Protein AF-A0A8J9YRV4-F1 (afdb_monomer_lite)

InterPro domains:
  IPR000719 Protein kinase domain [PF00069] (3-78)
  IPR000719 Protein kinase domain [PS50011] (1-116)
  IPR011009 Protein kinase-like domain superfamily [SSF56112] (3-100)

Radius of gyration: 15.42 Å; chains: 1; bounding box: 38×28×43 Å

Sequence (116 aa):
MTDNVLLRRGSDQRLTAKLIDFGCASWTENPIGFNCGEGASNHIAPEVRKGKVVTTATDVYSMGRLLEDVCRVYKPVSRGLSSIIRTATKAKPNNRQSLAIMIQGLKADLTSEVRT

Structure (mmCIF, N/CA/C/O backbone):
data_AF-A0A8J9YRV4-F1
#
_entry.id   AF-A0A8J9YRV4-F1
#
loop_
_atom_site.group_PDB
_atom_site.id
_atom_site.type_symbol
_atom_site.label_atom_id
_atom_site.label_alt_id
_atom_site.label_comp_id
_atom_site.label_asym_id
_atom_site.label_entity_id
_atom_site.label_seq_id
_atom_site.pdbx_PDB_ins_code
_atom_site.Cartn_x
_atom_site.Cartn_y
_atom_site.Cartn_z
_atom_site.occupancy
_atom_site.B_iso_or_equiv
_atom_site.auth_seq_id
_atom_site.auth_comp_id
_atom_site.auth_asym_id
_atom_site.auth_atom_id
_atom_site.pdbx_PDB_model_num
ATOM 1 N N . MET A 1 1 ? -5.492 -10.046 -4.259 1.00 61.00 1 MET A N 1
ATOM 2 C CA . MET A 1 1 ? -4.408 -9.461 -3.418 1.00 61.00 1 MET A CA 1
ATOM 3 C C . MET A 1 1 ? -4.865 -9.267 -1.981 1.00 61.00 1 MET A C 1
ATOM 5 O O . MET A 1 1 ? -4.034 -9.381 -1.092 1.00 61.00 1 MET A O 1
ATOM 9 N N . THR A 1 2 ? -6.162 -9.073 -1.720 1.00 63.12 2 THR A N 1
ATOM 10 C CA . THR A 1 2 ? -6.745 -9.349 -0.392 1.00 63.12 2 THR A CA 1
ATOM 11 C C . THR A 1 2 ? -6.363 -10.738 0.134 1.00 63.12 2 THR A C 1
ATOM 13 O O . THR A 1 2 ? -6.170 -10.908 1.330 1.00 63.12 2 THR A O 1
ATOM 16 N N . ASP A 1 3 ? -6.158 -11.696 -0.769 1.00 79.06 3 ASP A N 1
ATOM 17 C CA . ASP A 1 3 ? -5.793 -13.094 -0.488 1.00 79.06 3 ASP A CA 1
ATOM 18 C C . ASP A 1 3 ? -4.400 -13.253 0.143 1.00 79.06 3 ASP A C 1
ATOM 20 O O . ASP A 1 3 ? -4.130 -14.259 0.793 1.00 79.06 3 ASP A O 1
ATOM 24 N N . ASN A 1 4 ? -3.535 -12.238 0.013 1.00 88.88 4 ASN A N 1
ATOM 25 C CA . ASN A 1 4 ? -2.181 -12.255 0.571 1.00 88.88 4 ASN A CA 1
ATOM 26 C C . ASN A 1 4 ? -2.125 -11.623 1.973 1.00 88.88 4 ASN A C 1
ATOM 28 O O . ASN A 1 4 ? -1.046 -11.454 2.540 1.00 88.88 4 ASN A O 1
ATOM 32 N N . VAL A 1 5 ? -3.278 -11.274 2.556 1.00 91.25 5 VAL A N 1
ATOM 33 C CA . VAL A 1 5 ? -3.388 -10.791 3.934 1.00 91.25 5 VAL A CA 1
ATOM 34 C C . VAL A 1 5 ? -4.208 -11.786 4.745 1.00 91.25 5 VAL A C 1
ATOM 36 O O . VAL A 1 5 ? -5.427 -11.864 4.623 1.00 91.25 5 VAL A O 1
ATOM 39 N N . LEU A 1 6 ? -3.537 -12.531 5.620 1.00 92.06 6 LEU A N 1
ATOM 40 C CA . LEU A 1 6 ? -4.187 -13.480 6.515 1.00 92.06 6 L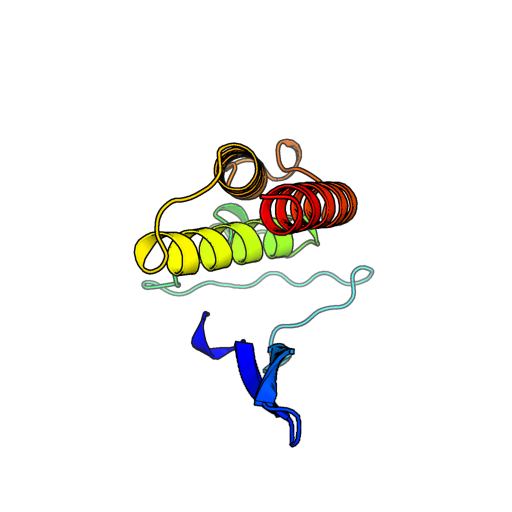EU A CA 1
ATOM 41 C C . LEU A 1 6 ? -4.584 -12.792 7.824 1.00 92.06 6 LEU A C 1
ATOM 43 O O . LEU A 1 6 ? -3.762 -12.137 8.469 1.00 92.06 6 LEU A O 1
ATOM 47 N N . LEU A 1 7 ? -5.826 -12.999 8.259 1.00 92.06 7 LEU A N 1
ATOM 48 C CA . LEU A 1 7 ? -6.285 -12.583 9.581 1.00 92.06 7 LEU A CA 1
ATOM 49 C C . LEU A 1 7 ? -6.142 -13.741 10.567 1.00 92.06 7 LEU A C 1
ATOM 51 O O . LEU A 1 7 ? -6.758 -14.794 10.412 1.00 92.06 7 LEU A O 1
ATOM 55 N N . ARG A 1 8 ? -5.349 -13.533 11.617 1.00 93.69 8 ARG A N 1
ATOM 56 C CA . ARG A 1 8 ? -5.267 -14.448 12.757 1.00 93.69 8 ARG A CA 1
ATOM 57 C C . ARG A 1 8 ? -6.078 -13.884 13.916 1.00 93.69 8 ARG A C 1
ATOM 59 O O . ARG A 1 8 ? -5.845 -12.749 14.322 1.00 93.69 8 ARG A O 1
ATOM 66 N N . ARG A 1 9 ? -6.964 -14.694 14.494 1.00 94.31 9 ARG A N 1
ATOM 67 C CA . ARG A 1 9 ? -7.658 -14.378 15.750 1.00 94.31 9 ARG A CA 1
ATOM 68 C C . ARG A 1 9 ? -6.817 -14.851 16.936 1.00 94.31 9 ARG A C 1
ATOM 70 O O . ARG A 1 9 ? -6.443 -16.023 16.996 1.00 94.31 9 ARG A O 1
ATOM 77 N N . GLY A 1 10 ? -6.468 -13.933 17.832 1.00 91.12 10 GLY A N 1
ATOM 78 C CA . GLY A 1 10 ? -5.796 -14.231 19.095 1.00 91.12 10 GLY A CA 1
ATOM 79 C C . GLY A 1 10 ? -6.741 -14.869 20.116 1.00 91.12 10 GLY A C 1
ATOM 80 O O . GLY A 1 10 ? -7.962 -14.848 19.951 1.00 91.12 10 GLY A O 1
ATOM 81 N N . SER A 1 11 ? -6.180 -15.423 21.193 1.00 90.69 11 SER A N 1
ATOM 82 C CA . SER A 1 11 ? -6.959 -15.936 22.333 1.00 90.69 11 SER A CA 1
ATOM 83 C C . SER A 1 11 ? -7.786 -14.834 23.007 1.00 90.69 11 SER A C 1
ATOM 85 O O . SER A 1 11 ? -8.902 -15.081 23.455 1.00 90.69 11 SER A O 1
ATOM 87 N N . ASP A 1 12 ? -7.274 -13.603 22.987 1.00 93.75 12 ASP A N 1
ATOM 88 C CA . ASP A 1 12 ? -7.926 -12.364 23.425 1.00 93.75 12 ASP A CA 1
ATOM 89 C C . ASP A 1 12 ? -8.970 -11.824 22.428 1.00 93.75 12 ASP A C 1
ATOM 91 O O . ASP A 1 12 ? -9.455 -10.706 22.582 1.00 93.75 12 ASP A O 1
ATOM 95 N N . GLN A 1 13 ? -9.310 -12.600 21.394 1.00 89.94 13 GLN A N 1
ATOM 96 C CA . GLN A 1 13 ? -10.245 -12.242 20.324 1.00 89.94 13 GLN A CA 1
ATOM 97 C C . GLN A 1 13 ? -9.777 -11.105 19.406 1.00 89.94 13 GLN A C 1
ATOM 99 O O . GLN A 1 13 ? -10.507 -10.747 18.480 1.00 89.94 13 GLN A O 1
ATOM 104 N N . ARG A 1 14 ? -8.563 -10.567 19.584 1.00 90.81 14 ARG A N 1
ATOM 105 C CA . ARG A 1 14 ? -8.036 -9.527 18.698 1.00 90.81 14 ARG A CA 1
ATOM 106 C C . ARG A 1 14 ? -7.613 -10.119 17.361 1.00 90.81 14 ARG A C 1
ATOM 108 O O . ARG A 1 14 ? -7.015 -11.195 17.290 1.00 90.81 14 ARG A O 1
ATOM 115 N N . LEU A 1 15 ? -7.912 -9.398 16.286 1.00 91.75 15 LEU A N 1
ATOM 116 C CA . LEU A 1 15 ? -7.470 -9.757 14.943 1.00 91.75 15 LEU A CA 1
ATOM 117 C C . LEU A 1 15 ? -6.088 -9.162 14.678 1.00 91.75 15 LEU A C 1
ATOM 119 O O . LEU A 1 15 ? -5.852 -7.979 14.904 1.00 91.75 15 LEU A O 1
ATOM 123 N N . THR A 1 16 ? -5.177 -9.988 14.177 1.00 92.88 16 THR A N 1
ATOM 124 C CA . THR A 1 16 ? -3.863 -9.564 13.686 1.00 92.88 16 THR A CA 1
ATOM 125 C C . THR A 1 16 ? -3.764 -9.886 12.204 1.00 92.88 16 THR A C 1
ATOM 127 O O . THR A 1 16 ? -3.881 -11.051 11.819 1.00 92.88 16 THR A O 1
ATOM 130 N N . ALA A 1 17 ? -3.526 -8.866 11.383 1.00 91.75 17 ALA A N 1
ATOM 131 C CA . ALA A 1 17 ? -3.243 -9.041 9.966 1.00 91.75 17 ALA A CA 1
ATOM 132 C C . ALA A 1 17 ? -1.775 -9.438 9.756 1.00 91.75 17 ALA A C 1
ATOM 134 O O . ALA A 1 17 ? -0.872 -8.853 10.358 1.00 91.75 17 ALA A O 1
ATOM 135 N N . LYS A 1 18 ? -1.534 -10.427 8.894 1.00 92.06 18 LYS A N 1
ATOM 136 C CA . LYS A 1 18 ? -0.198 -10.854 8.472 1.00 92.06 18 LYS A CA 1
ATOM 137 C C . LYS A 1 18 ? -0.116 -10.877 6.955 1.00 92.06 18 LYS A C 1
ATOM 139 O O . LYS A 1 18 ? -0.971 -11.476 6.310 1.00 92.06 18 LYS A O 1
ATOM 144 N N . LEU A 1 19 ? 0.929 -10.261 6.411 1.00 91.44 19 LEU A N 1
ATOM 145 C CA . LEU A 1 19 ? 1.268 -10.415 5.003 1.00 91.44 19 LEU A CA 1
ATOM 146 C C . LEU A 1 19 ? 1.870 -11.805 4.791 1.00 91.44 19 LEU A C 1
ATOM 148 O O . LEU A 1 19 ? 2.732 -12.241 5.558 1.00 91.44 19 LEU A O 1
ATOM 152 N N . ILE A 1 20 ? 1.389 -12.488 3.766 1.00 92.12 20 ILE A N 1
ATOM 153 C CA . ILE A 1 20 ? 1.878 -13.787 3.319 1.00 92.12 20 ILE A CA 1
ATOM 154 C C . ILE A 1 20 ? 2.239 -13.699 1.836 1.00 92.12 20 ILE A C 1
ATOM 156 O O . ILE A 1 20 ? 1.907 -12.716 1.177 1.00 92.12 20 ILE A O 1
ATOM 160 N N . ASP A 1 21 ? 2.906 -14.738 1.333 1.00 88.88 21 ASP A N 1
ATOM 161 C CA . ASP A 1 21 ? 3.308 -14.866 -0.071 1.00 88.88 21 ASP A CA 1
ATOM 162 C C . ASP A 1 21 ? 4.285 -13.771 -0.551 1.00 88.88 21 ASP A C 1
ATOM 164 O O . ASP A 1 21 ? 3.923 -12.745 -1.126 1.00 88.88 21 ASP A O 1
ATOM 168 N N . PHE A 1 22 ? 5.572 -14.035 -0.313 1.00 89.56 22 PHE A N 1
ATOM 169 C CA . PHE A 1 22 ? 6.695 -13.205 -0.754 1.00 89.56 22 PHE A CA 1
ATOM 170 C C . PHE A 1 22 ? 7.351 -13.746 -2.036 1.00 89.56 22 PHE A C 1
ATOM 172 O O . PHE A 1 22 ? 8.486 -13.382 -2.335 1.00 89.56 22 PHE A O 1
ATOM 179 N N . GLY A 1 23 ? 6.669 -14.605 -2.807 1.00 85.81 23 GLY A N 1
ATOM 180 C CA . GLY A 1 23 ? 7.241 -15.216 -4.017 1.00 85.81 23 GLY A CA 1
ATOM 181 C C . GLY A 1 23 ? 7.624 -14.206 -5.108 1.00 85.81 23 GLY A C 1
ATOM 182 O O . GLY A 1 23 ? 8.462 -14.497 -5.954 1.00 85.81 23 GLY A O 1
ATOM 183 N N . CYS A 1 24 ? 7.041 -13.005 -5.055 1.00 84.38 24 CYS A N 1
ATOM 184 C CA . CYS A 1 24 ? 7.338 -11.874 -5.937 1.00 84.38 24 CYS A CA 1
ATOM 185 C C . CYS A 1 24 ? 7.999 -10.693 -5.194 1.00 84.38 24 CYS A C 1
ATOM 187 O O . CYS A 1 24 ? 7.980 -9.567 -5.685 1.00 84.38 24 CYS A O 1
ATOM 189 N N . ALA A 1 25 ? 8.538 -10.898 -3.991 1.00 89.50 25 ALA A N 1
ATOM 190 C CA . ALA A 1 25 ? 9.251 -9.838 -3.285 1.00 89.50 25 ALA A CA 1
ATOM 191 C C . ALA A 1 25 ? 10.662 -9.649 -3.865 1.00 89.50 25 ALA A C 1
ATOM 193 O O . ALA A 1 25 ? 11.316 -10.612 -4.265 1.00 89.50 25 ALA A O 1
ATOM 194 N N . SER A 1 26 ? 11.156 -8.411 -3.871 1.00 90.31 26 SER A N 1
ATOM 195 C CA . SER A 1 26 ? 12.535 -8.098 -4.251 1.00 90.31 26 SER A CA 1
ATOM 196 C C . SER A 1 26 ? 13.179 -7.131 -3.274 1.00 90.31 26 SER A C 1
ATOM 198 O O . SER A 1 26 ? 12.506 -6.304 -2.659 1.00 90.31 26 SER A O 1
ATOM 200 N N . TRP A 1 27 ? 14.502 -7.203 -3.188 1.00 90.62 27 TRP A N 1
ATOM 201 C CA . TRP A 1 27 ? 15.312 -6.222 -2.478 1.00 90.62 27 TRP A CA 1
ATOM 202 C C . TRP A 1 27 ? 15.236 -4.859 -3.165 1.00 90.62 27 TRP A C 1
ATOM 204 O O . TRP A 1 27 ? 15.178 -4.772 -4.393 1.00 90.62 27 TRP A O 1
ATOM 214 N N . THR A 1 28 ? 15.258 -3.786 -2.380 1.00 87.44 28 THR A N 1
ATOM 215 C CA . THR A 1 28 ? 15.226 -2.411 -2.898 1.00 87.44 28 THR A CA 1
ATOM 216 C C . THR A 1 28 ? 16.471 -2.062 -3.707 1.00 87.44 28 THR A C 1
ATOM 218 O O . THR A 1 28 ? 16.401 -1.242 -4.618 1.00 87.44 28 THR A O 1
ATOM 221 N N . GLU A 1 29 ? 17.590 -2.716 -3.406 1.00 90.38 29 GLU A N 1
ATOM 222 C CA . GLU A 1 29 ? 18.881 -2.556 -4.073 1.00 90.38 29 GLU A CA 1
ATOM 223 C C . GLU A 1 29 ? 18.906 -3.241 -5.446 1.00 90.38 29 GLU A C 1
ATOM 225 O O . GLU A 1 29 ? 19.664 -2.832 -6.320 1.00 90.38 29 GLU A O 1
ATOM 230 N N . ASN A 1 30 ? 18.064 -4.263 -5.644 1.00 87.31 30 ASN A N 1
ATOM 231 C CA . ASN A 1 30 ? 17.982 -5.058 -6.870 1.00 87.31 30 ASN A CA 1
ATOM 232 C C . ASN A 1 30 ? 16.514 -5.219 -7.302 1.00 87.31 30 ASN A C 1
ATOM 234 O O . ASN A 1 30 ? 15.951 -6.315 -7.195 1.00 87.31 30 ASN A O 1
ATOM 238 N N . PRO A 1 31 ? 15.866 -4.131 -7.754 1.00 86.62 31 PRO A N 1
ATOM 239 C CA . PRO A 1 31 ? 14.458 -4.168 -8.103 1.00 86.62 31 PRO A CA 1
ATOM 240 C C . PRO A 1 31 ? 14.245 -4.989 -9.377 1.00 86.62 31 PRO A C 1
ATOM 242 O O . PRO A 1 31 ? 14.973 -4.848 -10.362 1.00 86.62 31 PRO A O 1
ATOM 245 N N . ILE A 1 32 ? 13.209 -5.822 -9.371 1.00 85.44 32 ILE A N 1
ATOM 246 C CA . ILE A 1 32 ? 12.845 -6.654 -10.522 1.00 85.44 32 ILE A CA 1
ATOM 247 C C . ILE A 1 32 ? 11.665 -6.054 -11.287 1.00 85.44 32 ILE A C 1
ATOM 249 O O . ILE A 1 32 ? 10.798 -5.374 -10.734 1.00 85.44 32 ILE A O 1
ATOM 253 N N . GLY A 1 33 ? 11.645 -6.271 -12.597 1.00 83.94 33 GLY A N 1
ATOM 254 C CA . GLY A 1 33 ? 10.469 -6.020 -13.421 1.00 83.94 33 GLY A CA 1
ATOM 255 C C . GLY A 1 33 ? 9.559 -7.239 -13.403 1.00 83.94 33 GLY A C 1
ATOM 256 O O . GLY A 1 33 ? 10.040 -8.369 -13.461 1.00 83.94 33 GLY A O 1
ATOM 257 N N . PHE A 1 34 ? 8.250 -7.013 -13.369 1.00 80.06 34 PHE A N 1
ATOM 258 C CA . PHE A 1 34 ? 7.271 -8.074 -13.579 1.00 80.06 34 PHE A CA 1
ATOM 259 C C . PHE A 1 34 ? 6.582 -7.881 -14.917 1.00 80.06 34 PHE A C 1
ATOM 261 O O . PHE A 1 34 ? 6.197 -6.767 -15.272 1.00 80.06 34 PHE A O 1
ATOM 268 N N . ASN A 1 35 ? 6.388 -8.983 -15.639 1.00 79.81 35 ASN A N 1
ATOM 269 C CA . ASN A 1 35 ? 5.490 -8.999 -16.778 1.00 79.81 35 ASN A CA 1
ATOM 270 C C . ASN A 1 35 ? 4.109 -9.439 -16.291 1.00 79.81 35 ASN A C 1
ATOM 272 O O . ASN A 1 35 ? 3.861 -10.617 -16.035 1.00 79.81 35 ASN A O 1
ATOM 276 N N . CYS A 1 36 ? 3.233 -8.465 -16.071 1.00 78.31 36 CYS A N 1
ATOM 277 C CA . CYS A 1 36 ? 1.869 -8.732 -15.649 1.00 78.31 36 CYS A CA 1
ATOM 278 C C . CYS A 1 36 ? 1.055 -9.205 -16.858 1.00 78.31 36 CYS A C 1
ATOM 280 O O . CYS A 1 36 ? 0.823 -8.422 -17.775 1.00 78.31 36 CYS A O 1
ATOM 282 N N . GLY A 1 37 ? 0.615 -10.466 -16.849 1.0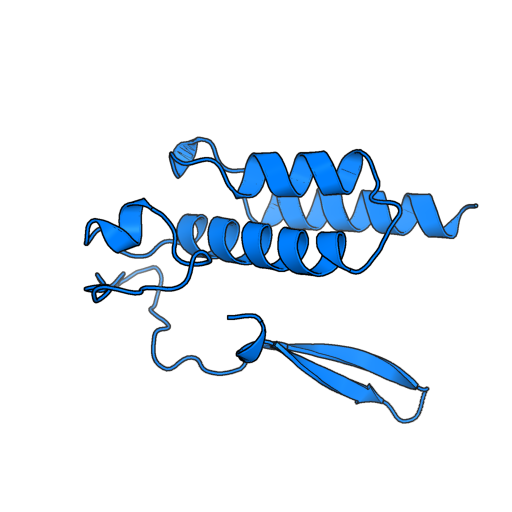0 72.44 37 GLY A N 1
ATOM 283 C CA . GLY A 1 37 ? -0.230 -11.020 -17.910 1.00 72.44 37 GLY A CA 1
ATOM 284 C C . GLY A 1 37 ? -1.579 -10.304 -18.061 1.00 72.44 37 GLY A C 1
ATOM 285 O O . GLY A 1 37 ? -2.017 -9.549 -17.183 1.00 72.44 37 GLY A O 1
ATOM 286 N N . GLU A 1 38 ? -2.259 -10.565 -19.178 1.00 66.25 38 GLU A N 1
ATOM 287 C CA . GLU A 1 38 ? -3.636 -10.115 -19.399 1.00 66.25 38 GLU A CA 1
ATOM 288 C C . GLU A 1 38 ? -4.542 -10.646 -18.271 1.00 66.25 38 GLU A C 1
ATOM 290 O O . GLU A 1 38 ? -4.527 -11.833 -17.954 1.00 66.25 38 GLU A O 1
ATOM 295 N N . GLY A 1 39 ? -5.281 -9.755 -17.597 1.00 68.88 39 GLY A N 1
ATOM 296 C CA . GLY A 1 39 ? -6.081 -10.094 -16.405 1.00 68.88 39 GLY A CA 1
ATOM 297 C C . GLY A 1 39 ? -5.424 -9.774 -15.054 1.00 68.88 39 GLY A C 1
ATOM 298 O O . GLY A 1 39 ? -5.996 -10.056 -14.002 1.00 68.88 39 GLY A O 1
ATOM 299 N N . ALA A 1 40 ? -4.251 -9.140 -15.055 1.00 76.69 40 ALA A N 1
ATOM 300 C CA . ALA A 1 40 ? -3.574 -8.661 -13.855 1.00 76.69 40 ALA A CA 1
ATOM 301 C C . ALA A 1 40 ? -4.481 -7.848 -12.905 1.00 76.69 40 ALA A C 1
ATOM 303 O O . ALA A 1 40 ? -5.037 -6.812 -13.285 1.00 76.69 40 ALA A O 1
ATOM 304 N N . SER A 1 41 ? -4.552 -8.287 -11.639 1.00 86.00 41 SER A N 1
ATOM 305 C CA . SER A 1 41 ? -5.353 -7.683 -10.560 1.00 86.00 41 SER A CA 1
ATOM 306 C C . SER A 1 41 ? -5.276 -6.158 -10.546 1.00 86.00 41 SER A C 1
ATOM 308 O O . SER A 1 41 ? -4.186 -5.599 -10.670 1.00 86.00 41 SER A O 1
ATOM 310 N N . ASN A 1 42 ? -6.404 -5.480 -10.299 1.00 90.12 42 ASN A N 1
ATOM 311 C CA . ASN A 1 42 ? -6.510 -4.019 -10.136 1.00 90.12 42 ASN A CA 1
ATOM 312 C C . ASN A 1 42 ? -5.620 -3.446 -9.004 1.00 90.12 42 ASN A C 1
ATOM 314 O O . ASN A 1 42 ? -5.423 -2.235 -8.945 1.00 90.12 42 ASN A O 1
ATOM 318 N N . HIS A 1 43 ? -5.055 -4.300 -8.148 1.00 92.69 43 HIS A N 1
ATOM 319 C CA . HIS A 1 43 ? -4.105 -3.931 -7.099 1.00 92.69 43 HIS A CA 1
ATOM 320 C C . HIS A 1 43 ? -2.700 -3.643 -7.622 1.00 92.69 43 HIS A C 1
ATOM 322 O O . HIS A 1 43 ? -1.951 -2.920 -6.980 1.00 92.69 43 HIS A O 1
ATOM 328 N N . ILE A 1 44 ? -2.346 -4.165 -8.796 1.00 92.12 44 ILE A N 1
ATOM 329 C CA . ILE A 1 44 ? -1.030 -3.932 -9.386 1.00 92.12 44 ILE A CA 1
ATOM 330 C C . ILE A 1 44 ? -0.914 -2.465 -9.811 1.00 92.12 44 ILE A C 1
ATOM 332 O O . ILE A 1 44 ? -1.818 -1.909 -10.446 1.00 92.12 44 ILE A O 1
ATOM 336 N N . ALA A 1 45 ? 0.204 -1.826 -9.474 1.00 94.00 45 ALA A N 1
ATOM 337 C CA . ALA A 1 45 ? 0.448 -0.443 -9.851 1.00 94.00 45 ALA A CA 1
ATOM 338 C C . ALA A 1 45 ? 0.510 -0.287 -11.387 1.00 94.00 45 ALA A C 1
ATOM 340 O O . ALA A 1 45 ? 1.040 -1.154 -12.089 1.00 94.00 45 ALA A O 1
ATOM 341 N N . PRO A 1 46 ? -0.036 0.803 -11.954 1.00 94.06 46 PRO A N 1
ATOM 342 C CA . PRO A 1 46 ? -0.151 0.968 -13.404 1.00 94.06 46 PRO A CA 1
ATOM 343 C C . PRO A 1 46 ? 1.197 0.967 -14.133 1.00 94.06 46 PRO A C 1
ATOM 345 O O . PRO A 1 46 ? 1.265 0.571 -15.290 1.00 94.06 46 PRO A O 1
ATOM 348 N N . GLU A 1 47 ? 2.271 1.405 -13.485 1.00 93.25 47 GLU A N 1
ATOM 349 C CA . GLU A 1 47 ? 3.626 1.349 -14.023 1.00 93.25 47 GLU A CA 1
ATOM 350 C C . GLU A 1 47 ? 4.194 -0.072 -14.082 1.00 93.25 47 GLU A C 1
ATOM 352 O O . GLU A 1 47 ? 4.895 -0.386 -15.040 1.00 93.25 47 GLU A O 1
ATOM 357 N N . VAL A 1 48 ? 3.840 -0.941 -13.133 1.00 92.12 48 VAL A N 1
ATOM 358 C CA . VAL A 1 48 ? 4.274 -2.347 -13.123 1.00 92.12 48 VAL A CA 1
ATOM 359 C C . VAL A 1 48 ? 3.582 -3.108 -14.250 1.00 92.12 48 VAL A C 1
ATOM 361 O O . VAL A 1 48 ? 4.236 -3.835 -14.985 1.00 92.12 48 VAL A O 1
ATOM 364 N N . ARG A 1 49 ? 2.293 -2.829 -14.511 1.00 90.00 49 ARG A N 1
ATOM 365 C CA . ARG A 1 49 ? 1.601 -3.356 -15.707 1.00 90.00 49 ARG A CA 1
ATOM 366 C C . ARG A 1 49 ? 2.253 -2.936 -17.027 1.00 90.00 49 ARG A C 1
ATOM 368 O O . ARG A 1 49 ? 2.058 -3.593 -18.037 1.00 90.00 49 ARG A O 1
ATOM 375 N N . LYS A 1 50 ? 3.006 -1.833 -17.030 1.00 89.25 50 LYS A N 1
ATOM 376 C CA . LYS A 1 50 ? 3.775 -1.357 -18.191 1.00 89.25 50 LYS A CA 1
ATOM 377 C C . LYS A 1 50 ? 5.195 -1.937 -18.229 1.00 89.25 50 LYS A C 1
ATOM 379 O O . LYS A 1 50 ? 6.038 -1.398 -18.940 1.00 89.25 50 LYS A O 1
ATOM 384 N N . GLY A 1 51 ? 5.477 -2.968 -17.433 1.00 87.38 51 GLY A N 1
ATOM 385 C CA . GLY A 1 51 ? 6.780 -3.623 -17.354 1.00 87.38 51 GLY A CA 1
ATOM 386 C C . GLY A 1 51 ? 7.853 -2.811 -16.628 1.00 87.38 51 GLY A C 1
ATOM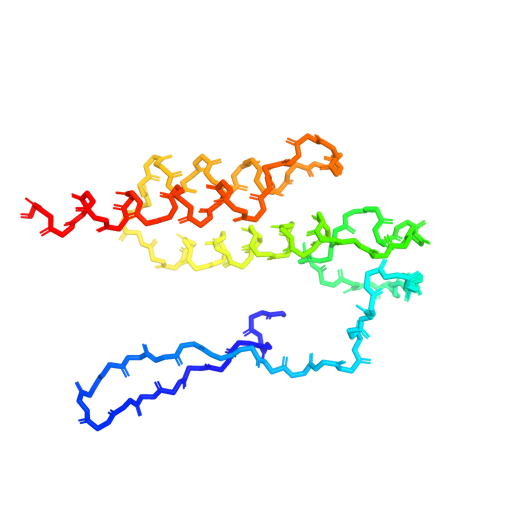 387 O O . GLY A 1 51 ? 9.033 -3.129 -16.749 1.00 87.38 51 GLY A O 1
ATOM 388 N N . LYS A 1 52 ? 7.491 -1.746 -15.892 1.00 89.31 52 LYS A N 1
ATOM 389 C CA . LYS A 1 52 ? 8.471 -1.022 -15.069 1.00 89.31 52 LYS A CA 1
ATOM 390 C C . LYS A 1 52 ? 8.809 -1.814 -13.809 1.00 89.31 52 LYS A C 1
ATOM 392 O O . LYS A 1 52 ? 8.001 -2.598 -13.316 1.00 89.31 52 LYS A O 1
ATOM 397 N N . VAL A 1 53 ? 10.002 -1.555 -13.284 1.00 90.75 53 VAL A N 1
ATOM 398 C CA . VAL A 1 53 ? 10.496 -2.178 -12.054 1.00 90.75 53 VAL A CA 1
ATOM 399 C C . VAL A 1 53 ? 9.621 -1.842 -10.848 1.00 90.75 53 VAL A C 1
ATOM 401 O O . VAL A 1 53 ? 9.063 -0.740 -10.757 1.00 90.75 53 VAL A O 1
ATOM 404 N N . VAL A 1 54 ? 9.512 -2.790 -9.916 1.00 92.12 54 VAL A N 1
ATOM 405 C CA . VAL A 1 54 ? 8.825 -2.552 -8.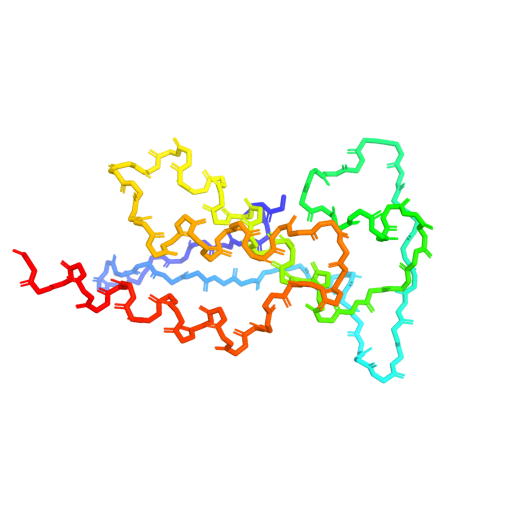644 1.00 92.12 54 VAL A CA 1
ATOM 406 C C . VAL A 1 54 ? 9.632 -1.635 -7.741 1.00 92.12 54 VAL A C 1
ATOM 408 O O . VAL A 1 54 ? 10.859 -1.591 -7.779 1.00 92.12 54 VAL A O 1
ATOM 411 N N . THR A 1 55 ? 8.915 -0.862 -6.935 1.00 93.62 55 THR A N 1
ATOM 412 C CA . THR A 1 55 ? 9.487 0.066 -5.955 1.00 93.62 55 THR A CA 1
ATOM 413 C C . THR A 1 55 ? 8.576 0.130 -4.737 1.00 93.62 55 THR A C 1
ATOM 415 O O . THR A 1 55 ? 7.406 -0.242 -4.815 1.00 93.62 55 THR A O 1
ATOM 418 N N . THR A 1 56 ? 9.026 0.737 -3.641 1.00 94.56 56 THR A N 1
ATOM 419 C CA . THR A 1 56 ? 8.151 1.002 -2.487 1.00 94.56 56 THR A CA 1
ATOM 420 C C . THR A 1 56 ? 6.877 1.772 -2.873 1.00 94.56 56 THR A C 1
ATOM 422 O O . THR A 1 56 ? 5.818 1.574 -2.283 1.00 94.56 56 THR A O 1
ATOM 425 N N . ALA A 1 57 ? 6.928 2.630 -3.900 1.00 95.50 57 ALA A N 1
ATOM 426 C CA . ALA A 1 57 ? 5.743 3.342 -4.377 1.00 95.50 57 ALA A CA 1
ATOM 427 C C . ALA A 1 57 ? 4.704 2.401 -5.015 1.00 95.50 57 ALA A C 1
ATOM 429 O O . ALA A 1 57 ? 3.510 2.714 -4.992 1.00 95.50 57 ALA A O 1
ATOM 430 N N . THR A 1 58 ? 5.133 1.268 -5.581 1.00 94.62 58 THR A N 1
ATOM 431 C CA . THR A 1 58 ? 4.229 0.237 -6.115 1.00 94.62 58 THR A CA 1
ATOM 432 C C . THR A 1 58 ? 3.472 -0.467 -4.991 1.00 94.62 58 THR A C 1
ATOM 434 O O . THR A 1 58 ? 2.256 -0.613 -5.096 1.00 94.62 58 THR A O 1
ATOM 437 N N . ASP A 1 59 ? 4.131 -0.752 -3.864 1.00 94.06 59 ASP A N 1
ATOM 438 C CA . ASP A 1 59 ? 3.485 -1.325 -2.674 1.00 94.06 59 ASP A CA 1
ATOM 439 C C . ASP A 1 59 ? 2.490 -0.352 -2.034 1.00 94.06 59 ASP A C 1
ATOM 441 O O . ASP A 1 59 ? 1.399 -0.748 -1.625 1.00 94.06 59 ASP A O 1
ATOM 445 N N . VAL A 1 60 ? 2.817 0.947 -2.006 1.00 96.62 60 VAL A N 1
ATOM 446 C CA . VAL A 1 60 ? 1.892 1.997 -1.543 1.00 96.62 60 VAL A CA 1
ATOM 447 C C . VAL A 1 60 ? 0.602 2.002 -2.367 1.00 96.62 60 VAL A C 1
ATOM 449 O O . VAL A 1 60 ? -0.484 2.151 -1.805 1.00 96.62 60 VAL A O 1
ATOM 452 N N . TYR A 1 61 ? 0.698 1.828 -3.688 1.00 96.62 61 TYR A N 1
ATOM 453 C CA . TYR A 1 61 ? -0.484 1.743 -4.545 1.00 96.62 61 TYR A CA 1
ATOM 454 C C . TYR A 1 61 ? -1.331 0.520 -4.189 1.00 96.62 61 TYR A C 1
ATOM 456 O O . TYR A 1 61 ? -2.532 0.661 -3.951 1.00 96.62 61 TYR A O 1
ATOM 464 N N . SER A 1 62 ? -0.700 -0.653 -4.095 1.00 95.06 62 SER A N 1
ATOM 465 C CA . SER A 1 62 ? -1.355 -1.907 -3.718 1.00 95.06 62 SER A CA 1
ATOM 466 C C . SER A 1 62 ? -2.067 -1.804 -2.367 1.00 95.06 62 SER A C 1
ATOM 468 O O . SER A 1 62 ? -3.226 -2.200 -2.247 1.00 95.06 62 SER A O 1
ATOM 470 N N . MET A 1 63 ? -1.418 -1.190 -1.372 1.00 94.69 63 MET A N 1
ATOM 471 C CA . MET A 1 63 ? -2.001 -0.919 -0.055 1.00 94.69 63 MET A CA 1
ATOM 472 C C . MET A 1 63 ? -3.208 0.024 -0.146 1.00 94.69 63 MET A C 1
ATOM 474 O O . MET A 1 63 ? -4.227 -0.203 0.497 1.00 94.69 63 MET A O 1
ATOM 478 N N . GLY A 1 64 ? -3.134 1.065 -0.980 1.00 95.94 64 GLY A N 1
ATOM 479 C CA . GLY A 1 64 ? -4.263 1.964 -1.219 1.00 95.94 64 GLY A CA 1
ATOM 480 C C . GLY A 1 64 ? -5.477 1.257 -1.831 1.00 95.94 64 GLY A C 1
ATOM 481 O O . GLY A 1 64 ? -6.604 1.527 -1.424 1.00 95.94 64 GLY A O 1
ATOM 482 N N . ARG A 1 65 ? -5.257 0.327 -2.771 1.00 96.06 65 ARG A N 1
ATOM 483 C CA . ARG A 1 65 ? -6.323 -0.504 -3.361 1.00 96.06 65 ARG A CA 1
ATOM 484 C C . ARG A 1 65 ? -6.916 -1.474 -2.334 1.00 96.06 65 ARG A C 1
ATOM 486 O O . ARG A 1 65 ? -8.133 -1.579 -2.256 1.00 96.06 65 ARG A O 1
ATOM 493 N N . LEU A 1 66 ? -6.078 -2.081 -1.492 1.00 93.75 66 LEU A N 1
ATOM 494 C CA . LEU A 1 66 ? -6.530 -2.935 -0.392 1.00 93.75 66 LEU A CA 1
ATOM 495 C C . LEU A 1 66 ? -7.429 -2.168 0.595 1.00 93.75 66 LEU A C 1
ATOM 497 O O . LEU A 1 66 ? -8.500 -2.646 0.960 1.00 93.75 66 LEU A O 1
ATOM 501 N N . LEU A 1 67 ? -7.019 -0.963 1.007 1.00 92.94 67 LEU A N 1
ATOM 502 C CA . LEU A 1 67 ? -7.820 -0.104 1.885 1.00 92.94 67 LEU A CA 1
ATOM 503 C C . LEU A 1 67 ? -9.142 0.315 1.228 1.00 92.94 67 LEU A C 1
ATOM 505 O O . LEU A 1 67 ? -10.170 0.355 1.901 1.00 92.94 67 LEU A O 1
ATOM 509 N N . GLU A 1 68 ? -9.132 0.602 -0.078 1.00 93.88 68 GLU A N 1
ATOM 510 C CA . GLU A 1 68 ? -10.352 0.882 -0.843 1.00 93.88 68 GLU A CA 1
ATOM 511 C C . GLU A 1 68 ? -11.328 -0.301 -0.798 1.00 93.88 68 GLU A C 1
ATOM 513 O O . GLU A 1 68 ? -12.517 -0.094 -0.561 1.00 93.88 68 GLU A O 1
ATOM 518 N N . ASP A 1 69 ? -10.840 -1.529 -0.975 1.00 93.00 69 ASP A N 1
ATOM 519 C CA . ASP A 1 69 ? -11.674 -2.733 -0.937 1.00 93.00 69 ASP A CA 1
ATOM 520 C C . ASP A 1 69 ? -12.291 -2.961 0.449 1.00 93.00 69 ASP A C 1
ATOM 522 O O . ASP A 1 69 ? -13.491 -3.228 0.546 1.00 93.00 69 ASP A O 1
ATOM 526 N N . VAL A 1 70 ? -11.526 -2.749 1.525 1.00 89.56 70 VAL A N 1
ATOM 527 C CA . VAL A 1 70 ? -12.058 -2.774 2.900 1.00 89.56 70 VAL A CA 1
ATOM 528 C C . VAL A 1 70 ? -13.157 -1.719 3.079 1.00 89.56 70 VAL A C 1
ATOM 530 O O . VAL A 1 70 ? -14.232 -2.028 3.589 1.00 89.56 70 VAL A O 1
ATOM 533 N N . CYS A 1 71 ? -12.935 -0.493 2.597 1.00 90.94 71 CYS A N 1
ATOM 534 C CA . CYS A 1 71 ? -13.881 0.624 2.707 1.00 90.94 71 CYS A CA 1
ATOM 535 C C . CYS A 1 71 ? -15.166 0.450 1.883 1.00 90.94 71 CYS A C 1
ATOM 537 O O . CYS A 1 71 ? -16.186 1.078 2.176 1.00 90.94 71 CYS A O 1
ATOM 539 N N . ARG A 1 72 ? -15.156 -0.380 0.832 1.00 89.62 72 ARG A N 1
ATOM 540 C CA . ARG A 1 72 ? -16.395 -0.718 0.108 1.00 89.62 72 ARG A CA 1
ATOM 541 C C . ARG A 1 72 ? -17.359 -1.495 0.997 1.00 89.62 72 ARG A C 1
ATOM 543 O O . ARG A 1 72 ? -18.567 -1.296 0.877 1.00 89.62 72 ARG A O 1
ATOM 550 N N . VAL A 1 73 ? -16.818 -2.358 1.858 1.00 88.38 73 VAL A N 1
ATOM 551 C CA . VAL A 1 73 ? -17.581 -3.241 2.749 1.00 88.38 73 VAL A CA 1
ATOM 552 C C . VAL A 1 73 ? -17.851 -2.573 4.098 1.00 88.38 73 VAL A C 1
ATOM 554 O O . VAL A 1 73 ? -18.941 -2.718 4.642 1.00 88.38 73 VAL A O 1
ATOM 557 N N . TYR A 1 74 ? -16.890 -1.808 4.621 1.00 82.62 74 TYR A N 1
ATOM 558 C CA . TYR A 1 74 ? -16.992 -1.141 5.916 1.00 82.62 74 TYR A CA 1
ATOM 559 C C . TYR A 1 74 ? -17.283 0.355 5.753 1.00 82.62 74 TYR A C 1
ATOM 561 O O . TYR A 1 74 ? -16.448 1.117 5.264 1.00 82.62 74 TYR A O 1
ATOM 569 N N . LYS A 1 75 ? -18.484 0.774 6.165 1.00 82.06 75 LYS A N 1
ATOM 570 C CA . LYS A 1 75 ? -18.957 2.165 6.127 1.00 82.06 75 LYS A CA 1
ATOM 571 C C . LYS A 1 75 ? -19.473 2.589 7.511 1.00 82.06 75 LYS A C 1
ATOM 573 O O . LYS A 1 75 ? -20.014 1.737 8.212 1.00 82.06 75 LYS A O 1
ATOM 578 N N . PRO A 1 76 ? -19.409 3.887 7.867 1.00 82.12 76 PRO A N 1
ATOM 579 C CA . PRO A 1 76 ? -18.917 5.012 7.064 1.00 82.12 76 PRO A CA 1
ATOM 580 C C . PRO A 1 76 ? -17.385 5.073 6.979 1.00 82.12 76 PRO A C 1
ATOM 582 O O . PRO A 1 76 ? -16.682 4.570 7.844 1.00 82.12 76 PRO A O 1
ATOM 585 N N . VAL A 1 77 ? -16.877 5.700 5.916 1.00 86.12 77 VAL A N 1
ATOM 586 C CA . VAL A 1 77 ? -15.437 5.899 5.692 1.00 86.12 77 VAL A CA 1
ATOM 587 C C . VAL A 1 77 ? -15.080 7.322 6.104 1.00 86.12 77 VAL A C 1
ATOM 589 O O . VAL A 1 77 ? -15.699 8.278 5.627 1.00 86.12 77 VAL A O 1
ATOM 592 N N . SER A 1 78 ? -14.076 7.479 6.963 1.00 90.12 78 SER A N 1
ATOM 593 C CA . SER A 1 78 ? -13.603 8.792 7.396 1.00 90.12 78 SER A CA 1
ATOM 594 C C . SER A 1 78 ? -13.040 9.614 6.218 1.00 90.12 78 SER A C 1
ATOM 596 O O . SER A 1 78 ? -12.593 9.096 5.181 1.00 90.12 78 SER A O 1
ATOM 598 N N . ARG A 1 79 ? -13.029 10.948 6.363 1.00 90.56 79 ARG A N 1
ATOM 599 C CA . ARG A 1 79 ? -12.385 11.833 5.371 1.00 90.56 79 ARG A CA 1
ATOM 600 C C . ARG A 1 79 ? -10.871 11.612 5.320 1.00 90.56 79 ARG A C 1
ATOM 602 O O . ARG A 1 79 ? -10.286 11.740 4.242 1.00 90.56 79 ARG A O 1
ATOM 609 N N . GLY A 1 80 ? -10.252 11.294 6.460 1.00 91.75 80 GLY A N 1
ATOM 610 C CA . GLY A 1 80 ? -8.823 11.010 6.559 1.00 91.75 80 GLY A CA 1
ATOM 611 C C . GLY A 1 80 ? -8.461 9.772 5.749 1.00 91.75 80 GLY A C 1
ATOM 612 O O . GLY A 1 80 ? -7.653 9.867 4.822 1.00 91.75 80 GLY A O 1
ATOM 613 N N . LEU A 1 81 ? -9.151 8.657 5.994 1.00 92.12 81 LEU A N 1
ATOM 614 C CA . LEU A 1 81 ? -8.968 7.407 5.258 1.00 92.12 81 LEU A CA 1
ATOM 615 C C . LEU A 1 81 ? -9.231 7.571 3.756 1.00 92.12 81 LEU A C 1
ATOM 617 O O . LEU A 1 81 ? -8.421 7.139 2.933 1.00 92.12 81 LEU A O 1
ATOM 621 N N . SER A 1 82 ? -10.287 8.298 3.380 1.00 93.62 82 SER A N 1
ATOM 622 C CA . SER A 1 82 ? -10.570 8.622 1.972 1.00 93.62 82 SER A CA 1
ATOM 623 C C . SER A 1 82 ? -9.426 9.404 1.310 1.00 93.62 82 SER A C 1
ATOM 625 O O . SER A 1 82 ? -9.050 9.138 0.164 1.00 93.62 82 SER A O 1
ATOM 627 N N . SER A 1 83 ? -8.837 10.370 2.024 1.00 95.50 83 SER A N 1
ATOM 628 C CA . SER A 1 83 ? -7.693 11.142 1.529 1.00 95.50 83 SER A CA 1
ATOM 629 C C . SER A 1 83 ? -6.450 10.267 1.363 1.00 95.50 83 SER A C 1
ATOM 631 O O . SER A 1 83 ? -5.776 10.371 0.337 1.00 95.50 83 SER A O 1
ATOM 633 N N . ILE A 1 84 ? -6.183 9.378 2.326 1.00 95.62 84 ILE A N 1
ATOM 634 C CA . ILE A 1 84 ? -5.067 8.422 2.306 1.00 95.62 84 ILE A CA 1
ATOM 635 C C . ILE A 1 84 ? -5.191 7.479 1.103 1.00 95.62 84 ILE A C 1
ATOM 637 O O . ILE A 1 84 ? -4.237 7.328 0.340 1.00 95.62 84 ILE A O 1
ATOM 641 N N . ILE A 1 85 ? -6.367 6.888 0.879 1.00 95.88 85 ILE A N 1
ATOM 642 C CA . ILE A 1 85 ? -6.616 6.008 -0.274 1.00 95.88 85 ILE A CA 1
ATOM 643 C C . ILE A 1 85 ? -6.353 6.763 -1.580 1.00 95.88 85 ILE A C 1
ATOM 645 O O . ILE A 1 85 ? -5.612 6.289 -2.446 1.00 95.88 85 ILE A O 1
ATOM 649 N N . ARG A 1 86 ? -6.894 7.979 -1.712 1.00 96.81 86 ARG A N 1
ATOM 650 C CA . ARG A 1 86 ? -6.728 8.810 -2.911 1.00 96.81 86 ARG A CA 1
ATOM 651 C C . ARG A 1 86 ? -5.268 9.171 -3.185 1.00 96.81 86 ARG A C 1
ATOM 653 O O . ARG A 1 86 ? -4.845 9.168 -4.339 1.00 96.81 86 ARG A O 1
ATOM 660 N N . THR A 1 87 ? -4.488 9.534 -2.167 1.00 97.38 87 THR A N 1
ATOM 661 C CA . THR A 1 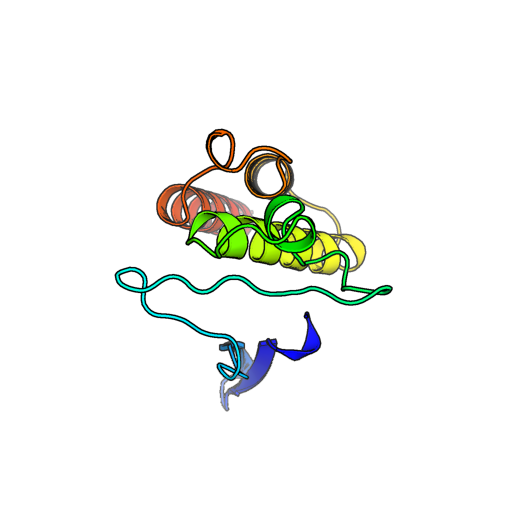87 ? -3.075 9.896 -2.368 1.00 97.38 87 THR A CA 1
ATOM 662 C C . THR A 1 87 ? -2.208 8.672 -2.639 1.00 97.38 87 THR A C 1
ATOM 664 O O . THR A 1 87 ? -1.285 8.774 -3.443 1.00 97.38 87 THR A O 1
ATOM 667 N N . ALA A 1 88 ? -2.519 7.518 -2.048 1.00 97.19 88 ALA A N 1
ATOM 668 C CA . ALA A 1 88 ? -1.819 6.258 -2.293 1.00 97.19 88 ALA A CA 1
ATOM 669 C C . ALA A 1 88 ? -2.035 5.711 -3.713 1.00 97.19 88 ALA A C 1
ATOM 671 O O . ALA A 1 88 ? -1.105 5.213 -4.341 1.00 97.19 88 ALA A O 1
ATOM 672 N N . THR A 1 89 ? -3.249 5.849 -4.250 1.00 97.50 89 THR A N 1
ATOM 673 C CA . THR A 1 89 ? -3.661 5.241 -5.530 1.00 97.50 89 THR A CA 1
ATOM 674 C C . THR A 1 89 ? -3.437 6.138 -6.756 1.00 97.50 89 THR A C 1
ATOM 676 O O . THR A 1 89 ? -3.933 5.850 -7.847 1.00 97.50 89 THR A O 1
ATOM 679 N N . LYS A 1 90 ? -2.659 7.224 -6.637 1.00 97.56 90 LYS A N 1
ATOM 680 C CA . LYS A 1 90 ? -2.347 8.087 -7.791 1.00 97.56 90 LYS A CA 1
ATOM 681 C C . LYS A 1 90 ? -1.579 7.327 -8.877 1.00 97.56 90 LYS A C 1
ATOM 683 O O . LYS A 1 90 ? -0.675 6.544 -8.596 1.00 97.56 90 LYS A O 1
ATOM 688 N N . ALA A 1 91 ? -1.878 7.626 -10.142 1.00 94.56 91 ALA A N 1
ATOM 689 C CA . ALA A 1 91 ? -1.288 6.918 -11.280 1.00 94.56 91 ALA A CA 1
ATOM 690 C C . ALA A 1 91 ? 0.238 7.092 -11.397 1.00 94.56 91 ALA A C 1
ATOM 692 O O . ALA A 1 91 ? 0.935 6.138 -11.725 1.00 94.56 91 ALA A O 1
ATOM 693 N N . LYS A 1 92 ? 0.768 8.292 -11.120 1.00 95.00 92 LYS A N 1
ATOM 694 C CA . LYS A 1 92 ? 2.215 8.557 -11.151 1.00 95.00 92 LYS A CA 1
ATOM 695 C C . LYS A 1 92 ? 2.852 8.214 -9.794 1.00 95.00 92 LYS A C 1
ATOM 697 O O . LYS A 1 92 ? 2.402 8.793 -8.803 1.00 95.00 92 LYS A O 1
ATOM 702 N N . PRO A 1 93 ? 3.912 7.380 -9.742 1.00 95.06 93 PRO A N 1
ATOM 703 C CA . PRO A 1 93 ? 4.561 6.971 -8.489 1.00 95.06 93 PRO A CA 1
ATOM 704 C C . PRO A 1 93 ? 4.992 8.149 -7.612 1.00 95.06 93 PRO A C 1
ATOM 706 O O . PRO A 1 93 ? 4.634 8.206 -6.443 1.00 95.06 93 PRO A O 1
ATOM 709 N N . ASN A 1 94 ? 5.650 9.150 -8.204 1.00 95.12 94 ASN A N 1
ATOM 710 C CA . ASN A 1 94 ? 6.195 10.309 -7.481 1.00 95.12 94 ASN A CA 1
ATOM 711 C C . ASN A 1 94 ? 5.126 11.228 -6.873 1.00 95.12 94 ASN A C 1
ATOM 713 O O . ASN A 1 94 ? 5.444 12.091 -6.064 1.00 95.12 94 ASN A O 1
ATOM 717 N N . ASN A 1 95 ? 3.858 11.069 -7.261 1.00 96.12 95 ASN A N 1
ATOM 718 C CA . ASN A 1 95 ? 2.768 11.860 -6.698 1.00 96.12 95 ASN A CA 1
ATOM 719 C C . ASN A 1 95 ? 2.130 11.179 -5.478 1.00 96.12 95 ASN A C 1
ATOM 721 O O . ASN A 1 95 ? 1.283 11.804 -4.821 1.00 96.12 95 ASN A O 1
ATOM 725 N N . ARG A 1 96 ? 2.465 9.905 -5.226 1.00 97.25 96 ARG A N 1
ATOM 726 C CA . ARG A 1 96 ? 1.942 9.124 -4.105 1.00 97.25 96 ARG A CA 1
ATOM 727 C C . ARG A 1 96 ? 2.596 9.574 -2.806 1.00 97.25 96 ARG A C 1
ATOM 729 O O . ARG A 1 96 ? 3.745 10.000 -2.788 1.00 97.25 96 ARG A O 1
ATOM 736 N N . GLN A 1 97 ? 1.846 9.475 -1.715 1.00 95.06 97 GLN A N 1
ATOM 737 C CA . GLN A 1 97 ? 2.420 9.644 -0.380 1.00 95.06 97 GLN A CA 1
ATOM 738 C C . GLN A 1 97 ? 3.437 8.532 -0.091 1.00 95.06 97 GLN A C 1
ATOM 740 O O . GLN A 1 97 ? 3.315 7.429 -0.621 1.00 95.06 97 GLN A O 1
ATOM 745 N N . SER A 1 98 ? 4.418 8.793 0.771 1.00 95.62 98 SER A N 1
ATOM 746 C CA . SER A 1 98 ? 5.303 7.730 1.246 1.00 95.62 98 SER A CA 1
ATOM 747 C C . SER A 1 98 ? 4.570 6.802 2.218 1.00 95.62 98 SER A C 1
ATOM 749 O O . SER A 1 98 ? 3.560 7.176 2.823 1.00 95.62 98 SER A O 1
ATOM 751 N N . LEU A 1 99 ? 5.115 5.600 2.419 1.00 91.94 99 LEU A N 1
ATOM 752 C CA . LEU A 1 99 ? 4.594 4.656 3.407 1.00 91.94 99 LEU A CA 1
ATOM 753 C C . LEU A 1 99 ? 4.592 5.256 4.825 1.00 91.94 99 LEU A C 1
ATOM 755 O O . LEU A 1 99 ? 3.648 5.053 5.582 1.00 91.94 99 LEU A O 1
ATOM 759 N N . ALA A 1 100 ? 5.608 6.055 5.166 1.00 94.44 100 ALA A N 1
ATOM 760 C CA . ALA A 1 100 ? 5.691 6.729 6.460 1.00 94.44 100 ALA A CA 1
ATOM 761 C C . ALA A 1 100 ? 4.526 7.710 6.678 1.00 94.44 100 ALA A C 1
ATOM 763 O O . ALA A 1 100 ? 3.884 7.674 7.728 1.00 94.44 100 ALA A O 1
ATOM 764 N N . ILE A 1 101 ? 4.209 8.535 5.672 1.00 94.69 101 ILE A N 1
ATOM 765 C CA . ILE A 1 101 ? 3.082 9.478 5.736 1.00 94.69 101 ILE A CA 1
ATOM 766 C C . ILE A 1 101 ? 1.746 8.730 5.797 1.00 94.69 101 ILE A C 1
ATOM 768 O O . ILE A 1 101 ? 0.878 9.099 6.585 1.00 94.69 101 ILE A O 1
ATOM 772 N N . MET A 1 102 ? 1.600 7.638 5.040 1.00 94.62 102 MET A N 1
ATOM 773 C CA . MET A 1 102 ? 0.414 6.780 5.112 1.00 94.62 102 MET A CA 1
ATOM 774 C C . MET A 1 102 ? 0.207 6.220 6.527 1.00 94.62 102 MET A C 1
ATOM 776 O O . MET A 1 102 ? -0.891 6.327 7.067 1.00 94.62 102 MET A O 1
ATOM 780 N N . ILE A 1 103 ? 1.252 5.664 7.152 1.00 93.31 103 ILE A N 1
ATOM 781 C CA . ILE A 1 103 ? 1.182 5.114 8.515 1.00 93.31 103 ILE A CA 1
ATOM 782 C C . ILE A 1 103 ? 0.812 6.203 9.527 1.00 93.31 103 ILE A C 1
ATOM 784 O O . ILE A 1 103 ? -0.018 5.967 10.404 1.00 93.31 103 ILE A O 1
ATOM 788 N N . GLN A 1 104 ? 1.415 7.389 9.421 1.00 93.94 104 GLN A N 1
ATOM 789 C CA . GLN A 1 104 ? 1.090 8.518 10.295 1.00 93.94 104 GLN A CA 1
ATOM 790 C C . GLN A 1 104 ? -0.375 8.944 10.141 1.00 93.94 104 GLN A C 1
ATOM 792 O O . GLN A 1 104 ? -1.067 9.100 11.146 1.00 93.94 104 GLN A O 1
ATOM 797 N N . GLY A 1 105 ? -0.860 9.060 8.902 1.00 92.81 105 GLY A N 1
ATOM 798 C CA . GLY A 1 105 ? -2.253 9.393 8.611 1.00 92.81 105 GLY A CA 1
ATOM 799 C C . GLY A 1 105 ? -3.233 8.365 9.177 1.00 92.81 105 GLY A C 1
ATOM 800 O O . GLY A 1 105 ? -4.180 8.745 9.856 1.00 92.81 105 GLY A O 1
ATOM 801 N N . LEU A 1 106 ? -2.975 7.069 8.966 1.00 91.38 106 LEU A N 1
ATOM 802 C CA . LEU A 1 106 ? -3.821 5.986 9.482 1.00 91.38 106 LEU A CA 1
ATOM 803 C C . LEU A 1 106 ? -3.869 5.975 11.014 1.00 91.38 106 LEU A C 1
ATOM 805 O O . LEU A 1 106 ? -4.935 5.807 11.596 1.00 91.38 106 LEU A O 1
ATOM 809 N N . LYS A 1 107 ? -2.729 6.188 11.684 1.00 92.62 107 LYS A N 1
ATOM 810 C CA . LYS A 1 107 ? -2.678 6.279 13.152 1.00 92.62 107 LYS A CA 1
ATOM 811 C C . LYS A 1 107 ? -3.482 7.464 13.679 1.00 92.62 107 LYS A C 1
ATOM 813 O O . LYS A 1 107 ? -4.188 7.316 14.676 1.00 92.62 107 LYS A O 1
ATOM 818 N N . ALA A 1 108 ? -3.365 8.624 13.034 1.00 90.88 108 ALA A N 1
ATOM 819 C CA . ALA A 1 108 ? -4.118 9.813 13.416 1.00 90.88 108 ALA A CA 1
ATOM 820 C C . ALA A 1 108 ? -5.630 9.590 13.260 1.00 90.88 108 ALA A C 1
ATOM 822 O O . ALA A 1 108 ? -6.388 9.913 14.171 1.00 90.88 108 ALA A O 1
ATOM 823 N N . ASP A 1 109 ? -6.041 8.974 12.151 1.00 88.19 109 ASP A N 1
ATOM 824 C CA . ASP A 1 109 ? -7.440 8.662 11.853 1.00 88.19 109 ASP A CA 1
ATOM 825 C C . ASP A 1 109 ? -8.029 7.673 12.876 1.00 88.19 109 ASP A C 1
ATOM 827 O O . ASP A 1 109 ? -9.008 7.995 13.548 1.00 88.19 109 ASP A O 1
ATOM 831 N N . LEU A 1 110 ? -7.342 6.550 13.131 1.00 85.19 110 LEU A N 1
ATOM 832 C CA . LEU A 1 110 ? -7.731 5.566 14.153 1.00 85.19 110 LEU A CA 1
ATOM 833 C C . LEU A 1 110 ? -7.832 6.178 15.558 1.00 85.19 110 LEU A C 1
ATOM 835 O O . LEU A 1 110 ? -8.729 5.844 16.324 1.00 85.19 110 LEU A O 1
ATOM 839 N N . THR A 1 111 ? -6.918 7.085 15.915 1.00 84.19 111 THR A N 1
ATOM 840 C CA . THR A 1 111 ? -6.938 7.735 17.238 1.00 84.19 111 THR A CA 1
ATOM 841 C C . THR A 1 111 ? -8.100 8.723 17.369 1.00 84.19 111 THR A C 1
ATOM 843 O O . THR A 1 111 ? -8.586 8.954 18.477 1.00 84.19 111 THR A O 1
ATOM 846 N N . SER A 1 112 ? -8.548 9.312 16.256 1.00 74.88 112 SER A N 1
ATOM 847 C CA . SER A 1 112 ? -9.684 10.234 16.245 1.00 74.88 112 SER A CA 1
ATOM 848 C C . SER A 1 112 ? -11.029 9.522 16.412 1.00 74.88 112 SER A C 1
ATOM 850 O O . SER A 1 112 ? -11.900 10.069 17.080 1.00 74.88 112 SER A O 1
ATOM 852 N N . GLU A 1 113 ? -11.167 8.290 15.909 1.00 61.12 113 GLU A N 1
ATOM 853 C CA . GLU A 1 113 ? -12.393 7.485 16.044 1.00 61.12 113 GLU A CA 1
ATOM 854 C C . GLU A 1 113 ? -12.570 6.874 17.444 1.00 61.12 113 GLU A C 1
ATOM 856 O O . GLU A 1 113 ? -13.690 6.716 17.909 1.00 61.12 113 GLU A O 1
ATOM 861 N N . VAL A 1 114 ? -11.482 6.574 18.164 1.00 58.41 114 VAL A N 1
ATOM 862 C CA . VAL A 1 114 ? -11.545 5.992 19.526 1.00 58.41 114 VAL A CA 1
ATOM 863 C C . VAL A 1 114 ? -11.958 7.023 20.596 1.00 58.41 114 VAL A C 1
ATOM 865 O O . VAL A 1 114 ? -12.243 6.664 21.736 1.00 58.41 114 VAL A O 1
ATOM 868 N N . ARG A 1 115 ? -11.974 8.319 20.259 1.00 49.56 115 ARG A N 1
ATOM 869 C CA . ARG A 1 115 ? -12.328 9.418 21.178 1.00 49.56 115 ARG A CA 1
ATOM 870 C C . ARG A 1 115 ? -13.799 9.853 21.110 1.00 49.56 115 ARG A C 1
ATOM 872 O O . ARG A 1 115 ? -14.168 10.769 21.843 1.00 49.56 115 ARG A O 1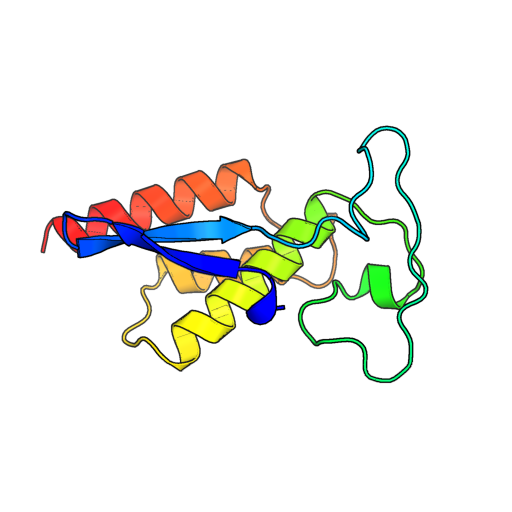
ATOM 879 N N . THR A 1 116 ? -14.602 9.230 20.254 1.00 44.53 116 THR A N 1
ATOM 880 C CA . THR A 1 116 ? -16.061 9.418 20.140 1.00 44.53 116 THR A CA 1
ATOM 881 C C . THR A 1 116 ? -16.795 8.197 20.653 1.00 44.53 116 THR A C 1
ATOM 883 O O . THR A 1 116 ? -17.822 8.394 21.334 1.00 44.53 116 THR A O 1
#

pLDDT: mean 88.66, std 9.62, range [44.53, 97.56]

Organism: Branchiostoma lanceolatum (NCBI:txid7740)

Foldseek 3Di:
DLVQWDWDQDPVRDTDIDGHDCVVPDDQVDWAADDQDDPRDPLAQPVSVVRDTDHQLRVLLSVLVVLVVVPVVDDDDDPLNVVSSVLSNDNDSVSHDGPVVSVVSVVVVVVVVVVD

Secondary structure (DSSP, 8-state):
-GGGEEEEEPTTS-EEEEE---TT---TTSPPB----TT--TTS-TTTTTTPBP-HHHHHHHHHHHHHHHHHHS-SPPHHHHHHHHHHT-SSGGGSPPHHHHHHHHHHHHHHHTT-